Protein AF-A0A812XU05-F1 (afdb_monomer)

Sequence (115 aa):
MAYSSHPLQEMLATGDEKTLFNGDLNGFVNNITALQMAAMAGQTECVALLLKAKADPHVKESMNYGNDPEDGKTALEFAKEAGYDDIVEVLEQSEKDTPYGWYVPSGEGNNAKAF

Secondary structure (DSSP, 8-state):
----S-HHHHHHHS--TTTS-SS-TT--BTTB-HHHHHHHTT-HHHHHHHHHTT--TTPPPPPPTTS-GGGSPPHHHHHHHHT-HHHHHHHHHHHHHS----B--SSTTTT-B--

Solvent-accessible surface area (backbone atoms only — not comparable to full-atom values): 6841 Å² total; per-residue (Å²): 134,84,81,74,90,39,68,69,57,46,62,49,68,63,66,61,75,78,78,81,51,92,58,66,67,68,46,64,63,93,42,30,28,61,53,32,52,24,29,59,68,66,34,56,70,56,35,54,52,38,50,63,65,64,37,66,60,80,54,48,26,56,55,61,93,93,54,64,46,84,77,31,53,28,23,48,52,38,10,58,76,71,66,36,63,73,48,31,56,54,40,59,51,47,47,73,77,42,77,90,73,60,48,36,70,61,71,99,52,48,70,39,73,69,126

InterPro domains:
  IPR002110 Ankyrin repeat [PF12796] (27-92)
  IPR002110 Ankyrin repeat [PS50088] (30-62)
  IPR002110 Ankyrin repeat [SM00248] (30-59)
  IPR002110 Ankyrin repeat [SM00248] (71-100)
  IPR036770 Ankyrin repeat-containing domain superfamily [G3DSA:1.25.40.20] (13-104)
  IPR036770 Ankyrin repeat-containing domain superfamily [SSF48403] (30-95)

Foldseek 3Di:
DDDPPPPVVCVLVVLPCPPDDVDDQQDDDPQGGQLLVCLLVLPLVSNVSSLSSVDQQPDFGADDPPDDSVPGDGSLRSNVVVVNVSSNVVSVVSPVVDDDFDAPRDDPRGRPGDD

Organism: Symbiodinium pilosum (NCBI:txid2952)

Mean predicted aligned error: 10.0 Å

Radius of gyration: 15.28 Å; Cα contacts (8 Å, |Δi|>4): 149; chains: 1; bounding box: 54×33×30 Å

pLDDT: mean 75.44, std 20.91, range [36.0, 98.69]

Nearest PDB structures (foldseek):
  6m12-assembly1_a  TM=8.625E-01  e=5.542E-02  Sus scrofa
  4g8l-assembly1_A  TM=7.488E-01  e=7.383E-02  Homo sapiens
  5h2a-assembly3_A  TM=7.328E-01  e=4.900E-01  Kluyveromyces lactis NRRL Y-1140
  5h28-assembly1_A  TM=6.399E-01  e=8.694E-01  Saccharomyces cerevisiae S288C
  2aja-assembly1_A  TM=6.100E-01  e=2.738E+00  Legionella pneumophila

Structure (mmCIF, N/CA/C/O backbone):
data_AF-A0A812XU05-F1
#
_entry.id   AF-A0A812XU05-F1
#
loop_
_atom_site.group_PDB
_atom_site.id
_atom_site.type_symbol
_atom_site.label_atom_id
_atom_site.label_alt_id
_atom_site.label_comp_id
_atom_site.label_asym_id
_atom_site.label_entity_id
_atom_site.label_seq_id
_atom_site.pdbx_PDB_ins_code
_atom_site.Cartn_x
_atom_site.Cartn_y
_atom_site.Cartn_z
_atom_site.occupancy
_atom_site.B_iso_or_equiv
_atom_site.auth_seq_id
_atom_site.auth_comp_id
_atom_site.auth_asym_id
_atom_site.auth_atom_id
_atom_site.pdbx_PDB_model_num
ATOM 1 N N . MET A 1 1 ? -37.979 -7.089 13.367 1.00 37.44 1 MET A N 1
ATOM 2 C CA . MET A 1 1 ? -36.964 -7.901 12.666 1.00 37.44 1 MET A CA 1
ATOM 3 C C . MET A 1 1 ? -36.004 -6.912 12.038 1.00 37.44 1 MET A C 1
ATOM 5 O O . MET A 1 1 ? -36.433 -6.143 11.190 1.00 37.44 1 MET A O 1
ATOM 9 N N . ALA A 1 2 ? -34.802 -6.786 12.598 1.00 39.88 2 ALA A N 1
ATOM 10 C CA . ALA A 1 2 ? -33.842 -5.764 12.197 1.00 39.88 2 ALA A CA 1
ATOM 11 C C . ALA A 1 2 ? -33.243 -6.139 10.838 1.00 39.88 2 ALA A C 1
ATOM 13 O O . ALA A 1 2 ? -32.716 -7.239 10.689 1.00 39.88 2 ALA A O 1
ATOM 14 N N . TYR A 1 3 ? -33.357 -5.244 9.858 1.00 36.00 3 TYR A N 1
ATOM 15 C CA . TYR A 1 3 ? -32.628 -5.359 8.603 1.00 36.00 3 TYR A CA 1
ATOM 16 C C . TYR A 1 3 ? -31.148 -5.172 8.927 1.00 36.00 3 TYR A C 1
ATOM 18 O O . TYR A 1 3 ? -30.720 -4.082 9.306 1.00 36.00 3 TYR A O 1
ATOM 26 N N . SER A 1 4 ? -30.388 -6.261 8.869 1.00 42.78 4 SER A N 1
ATOM 27 C CA . SER A 1 4 ? -28.943 -6.235 9.019 1.00 42.78 4 SER A CA 1
ATOM 28 C C . SER A 1 4 ? -28.355 -5.350 7.920 1.00 42.78 4 SER A C 1
ATOM 30 O O . SER A 1 4 ? -28.517 -5.594 6.728 1.00 42.78 4 SER A O 1
ATOM 32 N N . SER A 1 5 ? -27.645 -4.305 8.332 1.00 45.62 5 SER A N 1
ATOM 33 C CA . SER A 1 5 ? -26.858 -3.369 7.516 1.00 45.62 5 SER A CA 1
ATOM 34 C C . SER A 1 5 ? -25.644 -4.016 6.821 1.00 45.62 5 SER A C 1
ATOM 36 O O . SER A 1 5 ? -24.652 -3.352 6.538 1.00 45.62 5 SER A O 1
ATOM 38 N N . HIS A 1 6 ? -25.679 -5.329 6.607 1.00 52.12 6 HIS A N 1
ATOM 39 C CA . HIS A 1 6 ? -24.515 -6.169 6.364 1.00 52.12 6 HIS A CA 1
ATOM 40 C C . HIS A 1 6 ? -24.244 -6.623 4.918 1.00 52.12 6 HIS A C 1
ATOM 42 O O . HIS A 1 6 ? -23.215 -7.267 4.769 1.00 52.12 6 HIS A O 1
ATOM 48 N N . PRO A 1 7 ? -24.992 -6.281 3.840 1.00 46.41 7 PRO A N 1
ATOM 49 C CA . PRO A 1 7 ? -24.610 -6.744 2.500 1.00 46.41 7 PRO A CA 1
ATOM 50 C C . PRO A 1 7 ? -23.197 -6.298 2.120 1.00 46.41 7 PRO A C 1
ATOM 52 O O . PRO A 1 7 ? -22.379 -7.111 1.719 1.00 46.41 7 PRO A O 1
ATOM 55 N N . LEU A 1 8 ? -22.857 -5.026 2.355 1.00 40.34 8 LEU A N 1
ATOM 56 C CA . LEU A 1 8 ? -21.518 -4.504 2.069 1.00 40.34 8 LEU A CA 1
ATOM 57 C C . LEU A 1 8 ? -20.448 -5.133 2.981 1.00 40.34 8 LEU A C 1
ATOM 59 O O . LEU A 1 8 ? -19.312 -5.343 2.574 1.00 40.34 8 LEU A O 1
ATOM 63 N N . GLN A 1 9 ? -20.805 -5.443 4.228 1.00 47.44 9 GLN A N 1
ATOM 64 C CA . GLN A 1 9 ? -19.887 -6.025 5.204 1.00 47.44 9 GLN A CA 1
ATOM 65 C C . GLN A 1 9 ? -19.626 -7.513 4.927 1.00 47.44 9 GLN A C 1
ATOM 67 O O . GLN A 1 9 ? -18.476 -7.923 5.046 1.00 47.44 9 GLN A O 1
ATOM 72 N N . GLU A 1 10 ? -20.645 -8.269 4.503 1.00 44.84 10 GLU A N 1
ATOM 73 C CA . GLU A 1 10 ? -20.553 -9.648 4.007 1.00 44.84 10 GLU A CA 1
ATOM 74 C C . GLU A 1 10 ? -19.817 -9.705 2.669 1.00 44.84 10 GLU A C 1
ATOM 76 O O . GLU A 1 10 ? -18.884 -10.484 2.544 1.00 44.84 10 GLU A O 1
ATOM 81 N N . MET A 1 11 ? -20.128 -8.827 1.710 1.00 44.28 11 MET A N 1
ATOM 82 C CA . MET A 1 11 ? -19.443 -8.766 0.408 1.00 44.28 11 MET A CA 1
ATOM 83 C C . MET A 1 11 ? -17.943 -8.458 0.538 1.00 44.28 11 MET A C 1
ATOM 85 O O . MET A 1 11 ? -17.146 -8.938 -0.261 1.00 44.28 11 MET A O 1
ATOM 89 N N . LEU A 1 12 ? -17.548 -7.689 1.559 1.00 46.03 12 LEU A N 1
ATOM 90 C CA . LEU A 1 12 ? -16.140 -7.441 1.895 1.00 46.03 12 LEU A CA 1
ATOM 91 C C . LEU A 1 12 ? -15.512 -8.562 2.747 1.00 46.03 12 LEU A C 1
ATOM 93 O O . LEU A 1 12 ? -14.291 -8.653 2.802 1.00 46.03 12 LEU A O 1
ATOM 97 N N . ALA A 1 13 ? -16.310 -9.381 3.444 1.00 45.75 13 ALA A N 1
ATOM 98 C CA . ALA A 1 13 ? -15.834 -10.460 4.317 1.00 45.75 13 ALA A CA 1
ATOM 99 C C . ALA A 1 13 ? -15.722 -11.817 3.606 1.00 45.75 13 ALA A C 1
ATOM 101 O O . ALA A 1 13 ? -14.944 -12.661 4.045 1.00 45.75 13 ALA A O 1
ATOM 102 N N . THR A 1 14 ? -16.483 -12.043 2.530 1.00 42.00 14 THR A N 1
ATOM 103 C CA . THR A 1 14 ? -16.492 -13.324 1.811 1.00 42.00 14 THR A CA 1
ATOM 104 C C . THR A 1 14 ? -15.333 -13.489 0.842 1.00 42.00 14 THR A C 1
ATOM 106 O O . THR A 1 14 ? -15.075 -14.623 0.453 1.00 42.00 14 THR A O 1
ATOM 109 N N . GLY A 1 15 ? -14.637 -12.406 0.461 1.00 45.62 15 GLY A N 1
ATOM 110 C CA . GLY A 1 15 ? -13.491 -12.476 -0.449 1.00 45.62 15 GLY A CA 1
ATOM 111 C C . GLY A 1 15 ? -13.792 -13.326 -1.681 1.00 45.62 15 GLY A C 1
ATOM 112 O O . GLY A 1 15 ? -12.991 -14.190 -2.025 1.00 45.62 15 GLY A O 1
ATOM 113 N N . ASP A 1 16 ? -14.978 -13.162 -2.283 1.00 41.84 16 ASP A N 1
ATOM 114 C CA . ASP A 1 16 ? -15.337 -13.935 -3.469 1.00 41.84 16 ASP A CA 1
ATOM 115 C C . ASP A 1 16 ? -14.469 -13.454 -4.638 1.00 41.84 16 ASP A C 1
ATOM 117 O O . ASP A 1 16 ? -14.784 -12.486 -5.338 1.00 41.84 16 ASP A O 1
ATOM 121 N N . GLU A 1 17 ? -13.336 -14.144 -4.778 1.00 44.06 17 GLU A N 1
ATOM 122 C CA . GLU A 1 17 ? -12.254 -13.994 -5.752 1.00 44.06 17 GLU A CA 1
ATOM 123 C C . GLU A 1 17 ? -12.738 -13.877 -7.210 1.00 44.06 17 GLU A C 1
ATOM 125 O O . GLU A 1 17 ? -11.955 -13.523 -8.087 1.00 44.06 17 GLU A O 1
ATOM 130 N N . LYS A 1 18 ? -14.013 -14.186 -7.493 1.00 46.06 18 LYS A N 1
ATOM 131 C CA . LYS A 1 18 ? -14.543 -14.316 -8.856 1.00 46.06 18 LYS A CA 1
ATOM 132 C C . LYS A 1 18 ? -15.434 -13.182 -9.330 1.00 46.06 18 LYS A C 1
ATOM 134 O O . LYS A 1 18 ? -15.746 -13.164 -10.519 1.00 46.06 18 LYS A O 1
ATOM 139 N N . THR A 1 19 ? -15.907 -12.287 -8.457 1.00 48.84 19 THR A N 1
ATOM 140 C CA . THR A 1 19 ? -17.057 -11.450 -8.863 1.00 48.84 19 THR A CA 1
ATOM 141 C C . THR A 1 19 ? -17.106 -9.998 -8.404 1.00 48.84 19 THR A C 1
ATOM 143 O O . THR A 1 19 ? -18.030 -9.306 -8.827 1.00 48.84 19 THR A O 1
ATOM 146 N N . LEU A 1 20 ? -16.136 -9.475 -7.643 1.00 44.88 20 LEU A N 1
ATOM 147 C CA . LEU A 1 20 ? -16.099 -8.025 -7.353 1.00 44.88 20 LEU A CA 1
ATOM 148 C C . LEU A 1 20 ? -14.900 -7.280 -7.962 1.00 44.88 20 LEU A C 1
ATOM 150 O O . LEU A 1 20 ? -15.023 -6.100 -8.277 1.00 44.88 20 LEU A O 1
ATOM 154 N N . PHE A 1 21 ? -13.786 -7.970 -8.209 1.00 44.69 21 PHE A N 1
ATOM 155 C CA . PHE A 1 21 ? -12.610 -7.467 -8.923 1.00 44.69 21 PHE A CA 1
ATOM 156 C C . PHE A 1 21 ? -11.986 -8.657 -9.667 1.00 44.69 21 PHE A C 1
ATOM 158 O O . PHE A 1 21 ? -11.417 -9.542 -9.044 1.00 44.69 21 PHE A O 1
ATOM 165 N N . ASN A 1 22 ? -12.105 -8.715 -10.996 1.00 46.12 22 ASN A N 1
ATOM 166 C CA . ASN A 1 22 ? -11.484 -9.779 -11.810 1.00 46.12 22 ASN A CA 1
ATOM 167 C C . ASN A 1 22 ? -9.969 -9.565 -12.035 1.00 46.12 22 ASN A C 1
ATOM 169 O O . ASN A 1 22 ? -9.371 -10.239 -12.872 1.00 46.12 22 ASN A O 1
ATOM 173 N N . GLY A 1 23 ? -9.359 -8.599 -11.343 1.00 53.09 23 GLY A N 1
ATOM 174 C CA . GLY A 1 23 ? -7.932 -8.289 -11.404 1.00 53.09 23 GLY A CA 1
ATOM 175 C C . GLY A 1 23 ? -7.305 -8.374 -10.017 1.00 53.09 23 GLY A C 1
ATOM 176 O O . GLY A 1 23 ? -7.992 -8.172 -9.017 1.00 53.09 23 GLY A O 1
ATOM 177 N N . ASP A 1 24 ? -6.009 -8.674 -9.965 1.00 67.81 24 ASP A N 1
ATOM 178 C CA . ASP A 1 24 ? -5.224 -8.622 -8.731 1.00 67.81 24 ASP A CA 1
A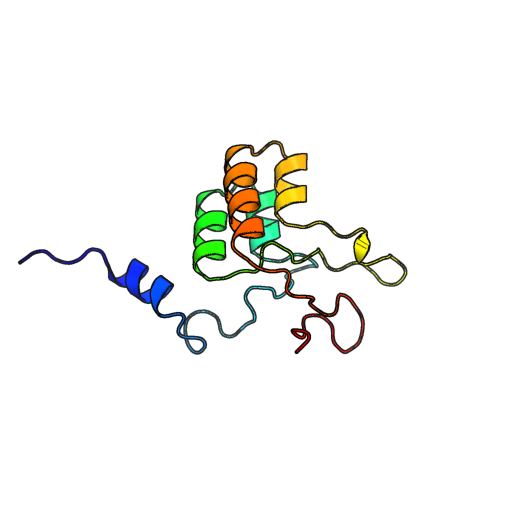TOM 179 C C . ASP A 1 24 ? -5.372 -7.232 -8.083 1.00 67.81 24 ASP A C 1
ATOM 181 O O . ASP A 1 24 ? -5.131 -6.218 -8.741 1.00 67.81 24 ASP A O 1
ATOM 185 N N . LEU A 1 25 ? -5.784 -7.174 -6.810 1.00 72.81 25 LEU A N 1
ATOM 186 C CA . LEU A 1 25 ? -5.913 -5.924 -6.042 1.00 72.81 25 LEU A CA 1
ATOM 187 C C .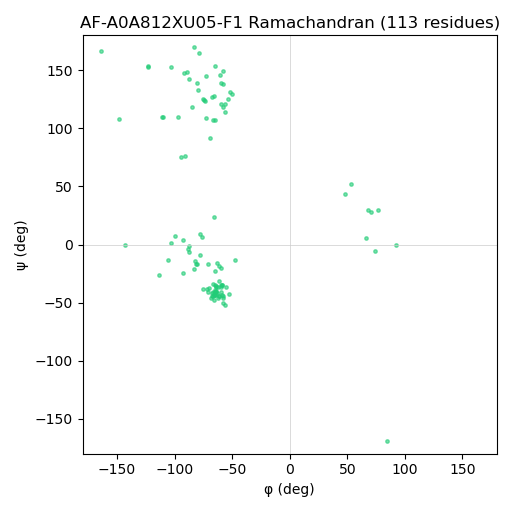 LEU A 1 25 ? -4.573 -5.185 -5.897 1.00 72.81 25 LEU A C 1
ATOM 189 O O . LEU A 1 25 ? -4.562 -3.982 -5.636 1.00 72.81 25 LEU A O 1
ATOM 193 N N . ASN A 1 26 ? -3.461 -5.892 -6.109 1.00 76.69 26 ASN A N 1
ATOM 194 C CA . ASN A 1 26 ? -2.109 -5.342 -6.147 1.00 76.69 26 ASN A CA 1
ATOM 195 C C . ASN A 1 26 ? -1.659 -4.953 -7.562 1.00 76.69 26 ASN A C 1
ATOM 197 O O . ASN A 1 26 ? -0.519 -4.548 -7.762 1.00 76.69 26 ASN A O 1
ATOM 201 N N . GLY A 1 27 ? -2.534 -5.079 -8.561 1.00 74.88 27 GLY A N 1
ATOM 202 C CA . GLY A 1 27 ? -2.239 -4.689 -9.930 1.00 74.88 27 GLY A CA 1
ATOM 203 C C . GLY A 1 27 ? -1.899 -3.203 -10.038 1.00 74.88 27 GLY A C 1
ATOM 204 O O . GLY A 1 27 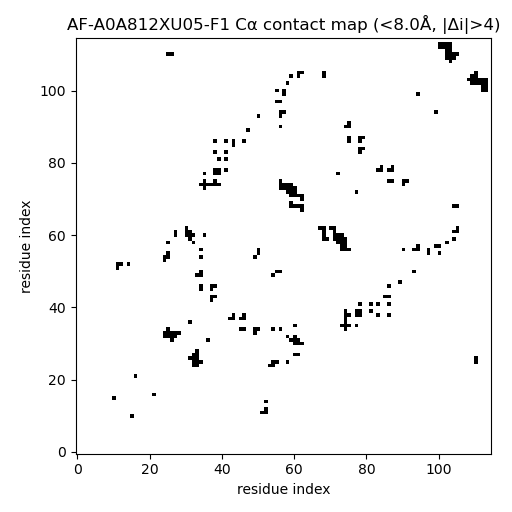? -2.541 -2.345 -9.427 1.00 74.88 27 GLY A O 1
ATOM 205 N N . PHE A 1 28 ? -0.896 -2.895 -10.858 1.00 75.62 28 PHE A N 1
ATOM 206 C CA . PHE A 1 28 ? -0.489 -1.519 -11.107 1.00 75.62 28 PHE A CA 1
ATOM 207 C C . PHE A 1 28 ? -1.413 -0.823 -12.110 1.00 75.62 28 PHE A C 1
ATOM 209 O O . PHE A 1 28 ? -1.666 -1.322 -13.208 1.00 75.62 28 PHE A O 1
ATOM 216 N N . VAL A 1 29 ? -1.833 0.390 -11.767 1.00 73.88 29 VAL A N 1
ATOM 217 C CA . VAL A 1 29 ? -2.397 1.380 -12.684 1.00 73.88 29 VAL A CA 1
ATOM 218 C C . VAL A 1 29 ? -1.380 2.511 -12.784 1.00 73.88 29 VAL A C 1
ATOM 220 O O . VAL A 1 29 ? -1.182 3.253 -11.829 1.00 73.88 29 VAL A O 1
ATOM 223 N N . ASN A 1 30 ? -0.720 2.645 -13.938 1.00 75.44 30 ASN A N 1
ATOM 224 C CA . ASN A 1 30 ? 0.360 3.621 -14.147 1.00 75.44 30 ASN A CA 1
ATOM 225 C C . ASN A 1 30 ? 1.474 3.520 -13.085 1.00 75.44 30 ASN A C 1
ATOM 227 O O . ASN A 1 30 ? 1.836 4.521 -12.478 1.00 75.44 30 ASN A O 1
ATOM 231 N N . ASN A 1 31 ? 2.006 2.311 -12.879 1.00 85.62 31 ASN A N 1
ATOM 232 C CA . ASN A 1 31 ? 3.108 1.980 -11.961 1.00 85.62 31 ASN A CA 1
ATOM 233 C C . ASN A 1 31 ? 2.785 1.966 -10.460 1.00 85.62 31 ASN A C 1
ATOM 235 O O . ASN A 1 31 ? 3.630 1.522 -9.695 1.00 85.62 31 ASN A O 1
ATOM 239 N N . ILE A 1 32 ? 1.582 2.352 -10.031 1.00 88.31 32 ILE A N 1
ATOM 240 C CA . ILE A 1 32 ? 1.187 2.296 -8.615 1.00 88.31 32 ILE A CA 1
ATOM 241 C C . ILE A 1 32 ? -0.069 1.450 -8.396 1.00 88.31 32 ILE A C 1
ATOM 243 O O . ILE A 1 32 ? -0.887 1.290 -9.300 1.00 88.31 32 ILE A O 1
ATOM 247 N N . THR A 1 33 ? -0.225 0.879 -7.205 1.00 90.06 33 THR A N 1
ATOM 248 C CA . THR A 1 33 ? -1.419 0.126 -6.807 1.00 90.06 33 THR A CA 1
ATOM 249 C C . THR A 1 33 ? -2.554 1.068 -6.412 1.00 90.06 33 THR A C 1
ATOM 251 O O . THR A 1 33 ? -2.353 2.252 -6.127 1.00 90.06 33 THR A O 1
ATOM 254 N N . ALA A 1 34 ? -3.775 0.535 -6.328 1.00 89.62 34 ALA A N 1
ATOM 255 C CA . ALA A 1 34 ? -4.910 1.294 -5.806 1.00 89.62 34 ALA A CA 1
ATOM 256 C C . ALA A 1 34 ? -4.680 1.766 -4.356 1.00 89.62 34 ALA A C 1
ATOM 258 O O . ALA A 1 34 ? -5.097 2.867 -3.996 1.00 89.62 34 ALA A O 1
ATOM 259 N N . LEU A 1 35 ? -3.988 0.961 -3.537 1.00 93.25 35 LEU A N 1
ATOM 260 C CA . LEU A 1 35 ? -3.675 1.306 -2.148 1.00 93.25 35 LEU A CA 1
ATOM 261 C C . LEU A 1 35 ? -2.687 2.476 -2.069 1.00 93.25 35 LEU A C 1
ATOM 263 O O . LEU A 1 35 ? -2.917 3.413 -1.308 1.00 93.25 35 LEU A O 1
ATOM 267 N N . GLN A 1 36 ? -1.640 2.461 -2.898 1.00 94.69 36 GLN A N 1
ATOM 268 C CA . GLN A 1 36 ? -0.687 3.570 -3.006 1.00 94.69 36 GLN A CA 1
ATOM 269 C C . GLN A 1 36 ? -1.376 4.855 -3.475 1.00 94.69 36 GLN A C 1
ATOM 271 O O . GLN A 1 36 ? -1.168 5.911 -2.885 1.00 94.69 36 GLN A O 1
ATOM 276 N N . MET A 1 37 ? -2.253 4.767 -4.481 1.00 93.88 37 MET A N 1
ATOM 277 C CA . MET A 1 37 ? -3.017 5.919 -4.966 1.00 93.88 37 MET A CA 1
ATOM 278 C C . MET A 1 37 ? -3.929 6.508 -3.881 1.00 93.88 37 MET A C 1
ATOM 280 O O . MET A 1 37 ? -3.970 7.726 -3.715 1.00 93.88 37 MET A O 1
ATOM 284 N N . ALA A 1 38 ? -4.641 5.665 -3.127 1.00 94.81 38 ALA A N 1
ATOM 285 C CA . ALA A 1 38 ? -5.507 6.115 -2.039 1.00 94.81 38 ALA A CA 1
ATOM 286 C C . ALA A 1 38 ? -4.709 6.799 -0.916 1.00 94.81 38 ALA A C 1
ATOM 288 O O . ALA A 1 38 ? -5.127 7.848 -0.424 1.00 94.81 38 ALA A O 1
ATOM 289 N N . ALA A 1 39 ? -3.548 6.243 -0.554 1.00 97.81 39 ALA A N 1
ATOM 290 C CA . ALA A 1 39 ? -2.652 6.825 0.440 1.00 97.81 39 ALA A CA 1
ATOM 291 C C . ALA A 1 39 ? -2.067 8.167 -0.025 1.00 97.81 39 ALA A C 1
ATOM 293 O O . ALA A 1 39 ? -2.152 9.156 0.697 1.00 97.81 39 ALA A O 1
ATOM 294 N N . MET A 1 40 ? -1.564 8.235 -1.261 1.00 95.75 40 MET A N 1
ATOM 295 C CA . MET A 1 40 ? -1.056 9.466 -1.877 1.00 95.75 40 MET A CA 1
ATOM 296 C C . MET A 1 40 ? -2.126 10.568 -1.952 1.00 95.75 40 MET A C 1
ATOM 298 O O . MET A 1 40 ? -1.807 11.748 -1.828 1.00 95.75 40 MET A O 1
ATOM 302 N N . ALA A 1 41 ? -3.392 10.199 -2.162 1.00 94.00 41 ALA A N 1
ATOM 303 C CA . ALA A 1 41 ? -4.510 11.133 -2.276 1.00 94.00 41 ALA A CA 1
ATOM 304 C C . ALA A 1 41 ? -5.172 11.506 -0.933 1.00 94.00 41 ALA A C 1
ATOM 306 O O . ALA A 1 41 ? -6.134 12.277 -0.940 1.00 94.00 41 ALA A O 1
ATOM 307 N N . GLY A 1 42 ? -4.716 10.955 0.198 1.00 96.38 42 GLY A N 1
ATOM 308 C CA . GLY A 1 42 ? -5.298 11.242 1.514 1.00 96.38 42 GLY A CA 1
ATOM 309 C C . GLY A 1 42 ? -6.696 10.647 1.722 1.00 96.38 42 GLY A C 1
ATOM 310 O O . GLY A 1 42 ? -7.513 11.213 2.443 1.00 96.38 42 GLY A O 1
ATOM 311 N N . GLN A 1 43 ? -7.019 9.535 1.055 1.00 96.69 43 GLN A N 1
ATOM 312 C CA . GLN A 1 43 ? -8.353 8.928 1.085 1.00 96.69 43 GLN A CA 1
ATOM 313 C C . GLN A 1 43 ? -8.453 7.821 2.142 1.00 96.69 43 GLN A C 1
ATOM 315 O O . GLN A 1 43 ? -8.490 6.633 1.813 1.00 96.69 43 GLN A O 1
ATOM 320 N N . THR A 1 44 ? -8.538 8.201 3.417 1.00 94.75 44 THR A N 1
ATOM 321 C CA . THR A 1 44 ? -8.530 7.281 4.571 1.00 94.75 44 THR A CA 1
ATOM 322 C C . THR A 1 44 ? -9.574 6.163 4.470 1.00 94.75 44 THR A C 1
ATOM 324 O O . THR A 1 44 ? -9.268 4.995 4.715 1.00 94.75 44 THR A O 1
ATOM 327 N N . GLU A 1 45 ? -10.800 6.4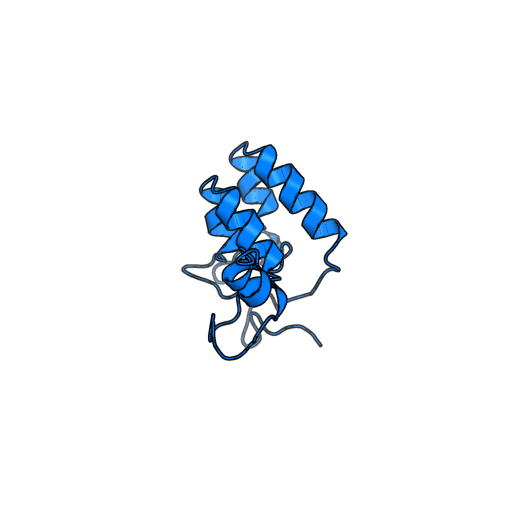77 4.040 1.00 92.50 45 GLU A N 1
ATOM 328 C CA . GLU A 1 45 ? -11.857 5.469 3.860 1.00 92.50 45 GLU A CA 1
ATOM 329 C C . GLU A 1 45 ? -11.508 4.452 2.762 1.00 92.50 45 GLU A C 1
ATOM 331 O O . GLU A 1 45 ? -11.728 3.251 2.933 1.00 92.50 45 GLU A O 1
ATOM 336 N N . CYS A 1 46 ? -10.920 4.907 1.652 1.00 91.19 46 CYS A N 1
ATOM 337 C CA . CYS A 1 46 ? -10.487 4.030 0.566 1.00 91.19 46 CYS A CA 1
ATOM 338 C C . CYS A 1 46 ? -9.328 3.131 1.002 1.00 91.19 46 CYS A C 1
ATOM 340 O O . CYS A 1 46 ? -9.356 1.936 0.710 1.00 91.19 46 CYS A O 1
ATOM 342 N N . VAL A 1 47 ? -8.360 3.670 1.752 1.00 95.81 47 VAL A N 1
ATOM 343 C CA . VAL A 1 47 ? -7.271 2.884 2.354 1.00 95.81 47 VAL A CA 1
ATOM 344 C C . VAL A 1 47 ? -7.848 1.770 3.227 1.00 95.81 47 VAL A C 1
ATOM 346 O O . VAL A 1 47 ? -7.547 0.597 3.009 1.00 95.81 47 VAL A O 1
ATOM 349 N N . ALA A 1 48 ? -8.749 2.102 4.155 1.00 92.56 48 ALA A N 1
ATOM 350 C CA . ALA A 1 48 ? -9.359 1.116 5.044 1.00 92.56 48 ALA A CA 1
ATOM 351 C C . ALA A 1 48 ? -10.133 0.025 4.280 1.00 92.56 48 ALA A C 1
ATOM 353 O O . ALA A 1 48 ? -10.048 -1.158 4.621 1.00 92.56 48 ALA A O 1
ATOM 354 N N . LEU A 1 49 ? -10.874 0.399 3.230 1.00 89.38 49 LEU A N 1
ATOM 355 C CA . LEU A 1 49 ? -11.612 -0.550 2.392 1.00 89.38 49 LEU A CA 1
ATOM 356 C C . LEU A 1 49 ? -10.682 -1.497 1.623 1.00 89.38 49 LEU A C 1
ATOM 358 O O . LEU A 1 49 ? -10.945 -2.700 1.591 1.00 89.38 49 LEU A O 1
ATOM 362 N N . LEU A 1 50 ? -9.597 -0.981 1.041 1.00 89.06 50 LEU A N 1
ATOM 363 C CA . LEU A 1 50 ? -8.624 -1.774 0.285 1.00 89.06 50 LEU A CA 1
ATOM 364 C C . LEU A 1 50 ? -7.874 -2.763 1.189 1.00 89.06 50 LEU A C 1
ATOM 366 O O . LEU A 1 50 ? -7.764 -3.940 0.851 1.00 89.06 50 LEU A O 1
ATOM 370 N N . LEU A 1 51 ? -7.443 -2.327 2.375 1.00 90.81 51 LEU A N 1
ATOM 371 C CA . LEU A 1 51 ? -6.800 -3.203 3.361 1.00 90.81 51 LEU A CA 1
ATOM 372 C C . LEU A 1 51 ? -7.755 -4.285 3.874 1.00 90.81 51 LEU A C 1
ATOM 374 O O . LEU A 1 51 ? -7.391 -5.458 3.980 1.00 90.81 51 LEU A O 1
ATOM 378 N N . LYS A 1 52 ? -9.021 -3.928 4.129 1.00 86.50 52 LYS A N 1
ATOM 379 C CA . LYS A 1 52 ? -10.059 -4.905 4.484 1.00 86.50 52 LYS A CA 1
ATOM 380 C C . LYS A 1 52 ? -10.262 -5.943 3.376 1.00 86.50 52 LYS A C 1
ATOM 382 O O . LYS A 1 52 ? -10.467 -7.115 3.684 1.00 86.50 52 LYS A O 1
ATOM 387 N N . ALA A 1 53 ? -10.155 -5.525 2.115 1.00 81.31 53 ALA A N 1
ATOM 388 C CA . ALA A 1 53 ? -10.189 -6.397 0.944 1.00 81.31 53 ALA A CA 1
ATOM 389 C C . ALA A 1 53 ? -8.882 -7.183 0.707 1.00 81.31 53 ALA A C 1
ATOM 391 O O . ALA A 1 53 ? -8.783 -7.887 -0.293 1.00 81.31 53 ALA A O 1
ATOM 392 N N . LYS A 1 54 ? -7.911 -7.121 1.631 1.00 83.38 54 LYS A N 1
ATOM 393 C CA . LYS A 1 54 ? -6.618 -7.823 1.565 1.00 83.38 54 LYS A CA 1
ATOM 394 C C . LYS A 1 54 ? -5.682 -7.325 0.457 1.00 83.38 54 LYS A C 1
ATOM 396 O O . LYS A 1 54 ? -4.866 -8.104 -0.032 1.00 83.38 54 LYS A O 1
ATOM 401 N N . ALA A 1 55 ? -5.768 -6.043 0.089 1.00 86.00 55 ALA A N 1
ATOM 402 C CA . ALA A 1 55 ? -4.671 -5.384 -0.619 1.00 86.00 55 ALA A CA 1
ATOM 403 C C . ALA A 1 55 ? -3.394 -5.472 0.229 1.00 86.00 55 ALA A C 1
ATOM 405 O O . ALA A 1 55 ? -3.447 -5.310 1.450 1.00 86.00 55 ALA A O 1
ATOM 406 N N . ASP A 1 56 ? -2.266 -5.7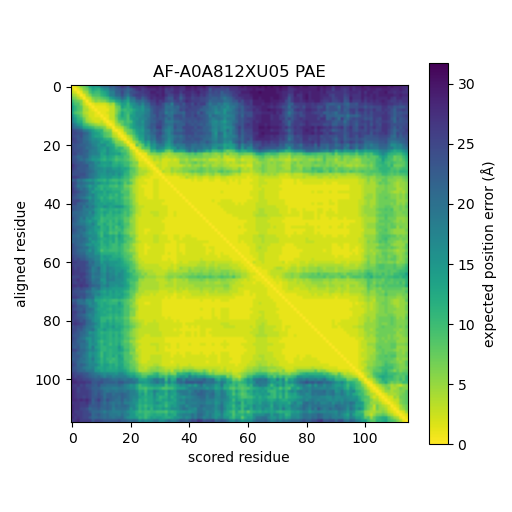51 -0.413 1.00 87.56 56 ASP A N 1
ATOM 407 C CA . ASP A 1 56 ? -1.002 -5.960 0.277 1.00 87.56 56 ASP A CA 1
ATOM 408 C C . ASP A 1 56 ? -0.313 -4.607 0.542 1.00 87.56 56 ASP A C 1
ATOM 410 O O . ASP A 1 56 ? -0.009 -3.876 -0.409 1.00 87.56 56 ASP A O 1
ATOM 414 N N . PRO A 1 57 ? -0.085 -4.231 1.816 1.00 92.00 57 PRO A N 1
ATOM 415 C CA . PRO A 1 57 ? 0.514 -2.945 2.161 1.00 92.00 57 PRO A CA 1
ATOM 416 C C . PRO A 1 57 ? 2.002 -2.855 1.804 1.00 92.00 57 PRO A C 1
ATOM 418 O O . PRO A 1 57 ? 2.524 -1.746 1.711 1.00 92.00 57 PRO A O 1
ATOM 421 N N . HIS A 1 58 ? 2.672 -3.989 1.567 1.00 89.94 58 HIS A N 1
ATOM 422 C CA . HIS A 1 58 ? 4.116 -4.053 1.322 1.00 89.94 58 HIS A CA 1
ATOM 423 C C . HIS A 1 58 ? 4.496 -3.885 -0.153 1.00 89.94 58 HIS A C 1
ATOM 425 O O . HIS A 1 58 ? 5.682 -3.858 -0.482 1.00 89.94 58 HIS A O 1
ATOM 431 N N . VAL A 1 59 ? 3.519 -3.776 -1.061 1.00 86.75 59 VAL A N 1
ATOM 432 C CA . VAL A 1 59 ? 3.796 -3.603 -2.494 1.00 86.75 59 VAL A CA 1
ATOM 433 C C . VAL A 1 59 ? 4.476 -2.257 -2.730 1.00 86.75 59 VAL A C 1
ATOM 435 O O . VAL A 1 59 ? 3.961 -1.208 -2.330 1.00 86.75 59 VAL A O 1
ATOM 438 N N . LYS A 1 60 ? 5.617 -2.298 -3.421 1.00 87.69 60 LYS A N 1
ATOM 439 C CA . LYS A 1 60 ? 6.352 -1.128 -3.913 1.00 87.69 60 LYS A CA 1
ATOM 440 C C . LYS A 1 60 ? 5.867 -0.728 -5.300 1.00 87.69 60 LYS A C 1
ATOM 442 O O . LYS A 1 60 ? 5.403 -1.570 -6.066 1.00 87.69 60 LYS A O 1
ATOM 447 N N . GLU A 1 61 ? 5.919 0.563 -5.614 1.00 87.06 61 GLU A N 1
ATOM 448 C CA . GLU A 1 61 ? 5.619 1.045 -6.962 1.00 87.06 61 GLU A CA 1
ATOM 449 C C . GLU A 1 61 ? 6.544 0.390 -8.000 1.00 87.06 61 GLU A C 1
ATOM 451 O O . GLU A 1 61 ? 7.693 0.037 -7.726 1.00 87.06 61 GLU A O 1
ATOM 456 N N . SER A 1 62 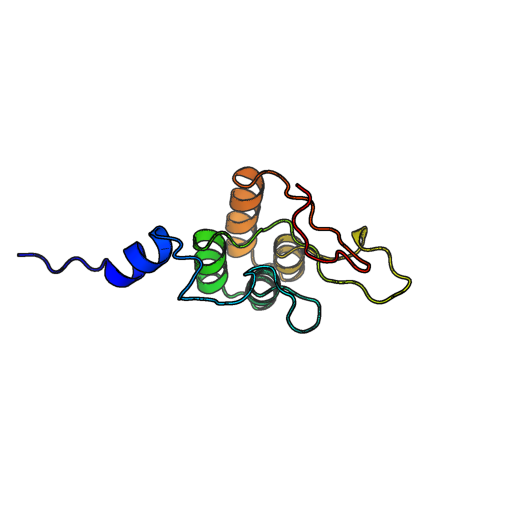? 6.034 0.214 -9.213 1.00 83.44 62 SER A N 1
ATOM 457 C CA . SER A 1 62 ? 6.804 -0.349 -10.310 1.00 83.44 62 SER A CA 1
ATOM 458 C C . SER A 1 62 ? 7.787 0.681 -10.856 1.00 83.44 62 SER A C 1
ATOM 460 O O . SER A 1 62 ? 7.412 1.771 -11.289 1.00 83.44 62 SER A O 1
ATOM 462 N N . MET A 1 63 ? 9.059 0.306 -10.892 1.00 82.81 63 MET A N 1
ATOM 463 C 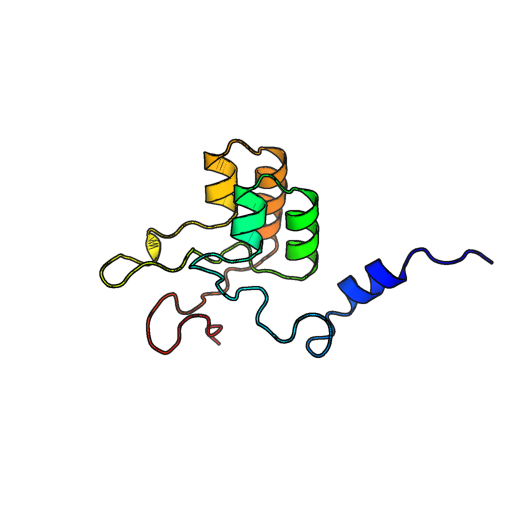CA . MET A 1 63 ? 10.122 1.191 -11.348 1.00 82.81 63 MET A CA 1
ATOM 464 C C . MET A 1 63 ? 10.396 1.032 -12.848 1.00 82.81 63 MET A C 1
ATOM 466 O O . MET A 1 63 ? 10.289 -0.053 -13.424 1.00 82.81 63 MET A O 1
ATOM 470 N N . ASN A 1 64 ? 10.784 2.129 -13.505 1.00 81.31 64 ASN A N 1
ATOM 471 C CA . ASN A 1 64 ? 11.183 2.104 -14.914 1.00 81.31 64 ASN A CA 1
ATOM 472 C C . ASN A 1 64 ? 12.462 1.275 -15.117 1.00 81.31 64 ASN A C 1
ATOM 474 O O . ASN A 1 64 ? 13.323 1.224 -14.237 1.00 81.31 64 ASN A O 1
ATOM 478 N N . TYR A 1 65 ? 12.636 0.711 -16.318 1.00 76.31 65 TYR A N 1
ATOM 479 C CA . TYR A 1 65 ? 13.830 -0.060 -16.677 1.00 76.31 65 TYR A CA 1
ATOM 480 C C . TYR A 1 65 ? 15.131 0.691 -16.346 1.00 76.31 65 TYR A C 1
ATOM 482 O O . TYR A 1 65 ? 15.313 1.841 -16.749 1.00 76.31 65 TYR A O 1
ATOM 490 N N . GLY A 1 66 ? 16.037 0.011 -15.640 1.00 78.81 66 GLY A N 1
ATOM 491 C CA . GLY A 1 66 ? 17.328 0.556 -15.215 1.00 78.81 66 GLY A CA 1
ATOM 492 C C . GLY A 1 66 ? 17.341 1.197 -13.823 1.00 78.81 66 GLY A C 1
ATOM 493 O O . GLY A 1 66 ? 18.404 1.649 -13.410 1.00 78.81 66 GLY A O 1
ATOM 494 N N . ASN A 1 67 ? 16.212 1.220 -13.108 1.00 80.06 67 ASN A N 1
ATOM 495 C CA . ASN A 1 67 ? 16.145 1.624 -11.699 1.00 80.06 67 ASN A CA 1
ATOM 496 C C . ASN A 1 67 ? 16.017 0.391 -10.798 1.00 80.06 67 ASN A C 1
ATOM 498 O O . ASN A 1 67 ? 15.495 -0.639 -11.237 1.00 80.06 67 ASN A O 1
ATOM 502 N N . ASP A 1 68 ? 16.490 0.502 -9.558 1.00 81.06 68 ASP A N 1
ATOM 503 C CA . ASP A 1 68 ? 16.344 -0.555 -8.563 1.00 81.06 68 ASP A CA 1
ATOM 504 C C . ASP A 1 68 ? 14.889 -0.575 -8.059 1.00 81.06 68 ASP A C 1
ATOM 506 O O . ASP A 1 68 ? 14.391 0.458 -7.606 1.00 81.06 68 ASP A O 1
ATOM 510 N N . PRO A 1 69 ? 14.166 -1.706 -8.136 1.00 77.00 69 PRO A N 1
ATOM 511 C CA . PRO A 1 69 ? 12.830 -1.806 -7.559 1.00 77.00 69 PRO A CA 1
ATOM 512 C C . PRO A 1 69 ? 12.789 -1.557 -6.046 1.00 77.00 69 PRO A C 1
ATOM 514 O O . PRO A 1 69 ? 11.732 -1.212 -5.520 1.00 77.00 69 PRO A O 1
ATOM 517 N N . GLU A 1 70 ? 13.918 -1.694 -5.346 1.00 81.56 70 GLU A N 1
ATOM 518 C CA . GLU A 1 70 ? 14.007 -1.346 -3.929 1.00 81.56 70 GLU A CA 1
ATOM 519 C C . GLU A 1 70 ? 13.807 0.147 -3.654 1.00 81.56 70 GLU A C 1
ATOM 521 O O . GLU A 1 70 ? 13.381 0.491 -2.552 1.00 81.56 70 GLU A O 1
ATOM 526 N N . ASP A 1 71 ? 14.037 1.013 -4.642 1.00 85.19 71 ASP A N 1
ATOM 527 C CA . ASP A 1 71 ? 13.809 2.456 -4.524 1.00 85.19 71 ASP A CA 1
ATOM 528 C C . ASP A 1 71 ? 12.320 2.839 -4.646 1.00 85.19 71 ASP A C 1
ATOM 530 O O . ASP A 1 71 ? 11.959 3.997 -4.429 1.00 85.19 71 ASP A O 1
ATOM 534 N N . GLY A 1 72 ? 11.455 1.891 -5.025 1.00 89.19 72 GLY A N 1
ATOM 535 C CA . GLY A 1 72 ? 10.023 2.121 -5.178 1.00 89.19 72 GLY A CA 1
ATOM 536 C C . GLY A 1 72 ? 9.297 2.266 -3.842 1.00 89.19 72 GLY A C 1
ATOM 537 O O . GLY A 1 72 ? 9.617 1.581 -2.869 1.00 89.19 72 GLY A O 1
ATOM 538 N N . LYS A 1 73 ? 8.276 3.127 -3.813 1.00 92.69 73 LYS A N 1
ATOM 539 C CA . LYS A 1 73 ? 7.532 3.452 -2.594 1.00 92.69 73 LYS A CA 1
ATOM 540 C C . LYS A 1 73 ? 6.364 2.520 -2.301 1.00 92.69 73 LYS A C 1
ATOM 542 O O . LYS A 1 73 ? 5.617 2.147 -3.207 1.00 92.69 73 LYS A O 1
ATOM 547 N N . THR A 1 74 ? 6.140 2.213 -1.026 1.00 94.50 74 THR A N 1
ATOM 548 C CA . THR A 1 74 ? 4.900 1.603 -0.527 1.00 94.50 74 THR A CA 1
ATOM 549 C C . THR A 1 74 ? 3.816 2.653 -0.286 1.00 94.50 74 THR A C 1
ATOM 551 O O . THR A 1 74 ? 4.058 3.863 -0.291 1.00 94.50 74 THR A O 1
ATOM 554 N N . ALA A 1 75 ? 2.585 2.202 -0.029 1.00 96.12 75 ALA A N 1
ATOM 555 C CA . ALA A 1 75 ? 1.501 3.104 0.356 1.00 96.12 75 ALA A CA 1
ATOM 556 C C . ALA A 1 75 ? 1.826 3.891 1.641 1.00 96.12 75 ALA A C 1
ATOM 558 O O . ALA A 1 75 ? 1.458 5.061 1.757 1.00 96.12 75 ALA A O 1
ATOM 559 N N . LEU A 1 76 ? 2.542 3.268 2.586 1.00 97.94 76 LEU A N 1
ATOM 560 C CA . LEU A 1 76 ? 2.950 3.904 3.837 1.00 97.94 76 LEU A CA 1
ATOM 561 C C . LEU A 1 76 ? 3.927 5.056 3.586 1.00 97.94 76 LEU A C 1
ATOM 563 O O . LEU A 1 76 ? 3.805 6.114 4.202 1.00 97.94 76 LEU A O 1
ATOM 567 N N . GLU A 1 77 ? 4.873 4.875 2.668 1.00 97.69 77 GLU A N 1
ATOM 568 C CA . GLU A 1 77 ? 5.859 5.903 2.324 1.00 97.69 77 GLU A CA 1
ATOM 569 C C . GLU A 1 77 ? 5.201 7.108 1.644 1.00 97.69 77 GLU A C 1
ATOM 571 O O . GLU A 1 77 ? 5.480 8.244 2.029 1.00 97.69 77 GLU A O 1
ATOM 576 N N . PHE A 1 78 ? 4.241 6.886 0.737 1.00 97.69 78 PHE A N 1
ATOM 577 C CA . PHE A 1 78 ? 3.430 7.975 0.178 1.00 97.69 78 PHE A CA 1
ATOM 578 C C . PHE A 1 78 ? 2.654 8.744 1.260 1.00 97.69 78 PHE A C 1
ATOM 580 O O . PHE A 1 78 ? 2.637 9.975 1.243 1.00 97.69 78 PHE A O 1
ATOM 587 N N . ALA A 1 79 ? 2.038 8.045 2.221 1.00 98.50 79 ALA A N 1
ATOM 588 C CA . ALA A 1 79 ? 1.303 8.686 3.314 1.00 98.50 79 ALA A CA 1
ATOM 589 C C . ALA A 1 79 ? 2.220 9.509 4.236 1.00 98.50 79 ALA A C 1
ATOM 591 O O . ALA A 1 79 ? 1.862 10.624 4.622 1.00 98.50 79 ALA A O 1
ATOM 592 N N . LYS A 1 80 ? 3.419 8.991 4.545 1.00 98.50 80 LYS A N 1
ATOM 593 C CA . LYS A 1 80 ? 4.440 9.688 5.346 1.00 98.50 80 LYS A CA 1
ATOM 594 C C . LYS A 1 80 ? 4.921 10.964 4.664 1.00 98.50 80 LYS A C 1
ATOM 596 O O . LYS A 1 80 ? 4.998 12.004 5.312 1.00 98.50 80 LYS A O 1
ATOM 601 N N . GLU A 1 81 ? 5.213 10.906 3.367 1.00 97.94 81 GLU A N 1
ATOM 602 C CA . GLU A 1 81 ? 5.645 12.083 2.604 1.00 97.94 81 GLU A CA 1
ATOM 603 C C . GLU A 1 81 ? 4.555 13.154 2.495 1.00 97.94 81 GLU A C 1
ATOM 605 O O . GLU A 1 81 ? 4.861 14.347 2.511 1.00 97.94 81 GLU A O 1
ATOM 610 N N . ALA A 1 82 ? 3.290 12.739 2.404 1.00 96.38 82 ALA A N 1
ATOM 611 C CA . ALA A 1 82 ? 2.151 13.646 2.321 1.00 96.38 82 ALA A CA 1
ATOM 612 C C . ALA A 1 82 ? 1.678 14.189 3.687 1.00 96.38 82 ALA A C 1
ATOM 614 O O . ALA A 1 82 ? 0.931 15.168 3.721 1.00 96.38 82 ALA A O 1
ATOM 615 N N . GLY A 1 83 ? 2.122 13.597 4.803 1.00 98.00 83 GLY A N 1
ATOM 616 C CA . GLY A 1 83 ? 1.748 14.011 6.161 1.00 98.00 83 GLY A CA 1
ATOM 617 C C . GLY A 1 83 ? 0.345 13.569 6.592 1.00 98.00 83 GLY A C 1
ATOM 618 O O . GLY A 1 83 ? -0.309 14.273 7.361 1.00 98.00 83 GLY A O 1
ATOM 619 N N . TYR A 1 84 ? -0.145 12.438 6.078 1.00 98.50 84 TYR A N 1
ATOM 620 C CA . TYR A 1 84 ? -1.452 11.879 6.442 1.00 98.50 84 TYR A CA 1
ATOM 621 C C . TYR A 1 84 ? -1.325 10.906 7.619 1.00 98.50 84 TYR A C 1
ATOM 623 O O . TYR A 1 84 ? -1.335 9.689 7.437 1.00 98.50 84 TYR A O 1
ATOM 631 N N . ASP A 1 85 ? -1.168 11.453 8.827 1.00 98.12 85 ASP A N 1
ATOM 632 C CA . ASP A 1 85 ? -0.890 10.688 10.054 1.00 98.12 85 ASP A CA 1
ATOM 633 C C . ASP A 1 85 ? -1.931 9.587 10.340 1.00 98.12 85 ASP A C 1
ATOM 635 O O . ASP A 1 85 ? -1.581 8.491 10.773 1.00 98.12 85 ASP A O 1
ATOM 639 N N . ASP A 1 86 ? -3.207 9.835 10.038 1.00 97.75 86 ASP A N 1
ATOM 640 C CA . ASP A 1 86 ? -4.291 8.859 10.193 1.00 97.75 86 ASP A CA 1
ATOM 641 C C . ASP A 1 86 ? -4.131 7.649 9.259 1.00 97.75 86 ASP A C 1
ATOM 643 O O . ASP A 1 86 ? -4.358 6.504 9.652 1.00 97.75 86 ASP A O 1
ATOM 647 N N . ILE A 1 87 ? -3.692 7.887 8.024 1.00 98.62 87 ILE A N 1
ATOM 648 C CA . ILE A 1 87 ? -3.391 6.838 7.048 1.00 98.62 87 ILE A CA 1
ATOM 649 C C . ILE A 1 87 ? -2.110 6.092 7.437 1.00 98.62 87 ILE A C 1
ATOM 651 O O . ILE A 1 87 ? -2.053 4.868 7.293 1.00 98.62 87 ILE A O 1
ATOM 655 N N . VAL A 1 88 ? -1.105 6.804 7.957 1.00 98.69 88 VAL A N 1
ATOM 656 C CA . VAL A 1 88 ? 0.145 6.214 8.459 1.00 98.69 88 VAL A CA 1
ATOM 657 C C . VAL A 1 88 ? -0.146 5.203 9.564 1.00 98.69 88 VAL A C 1
ATOM 659 O O . VAL A 1 88 ? 0.297 4.062 9.460 1.00 98.69 88 VAL A O 1
ATOM 662 N N . GLU A 1 89 ? -0.937 5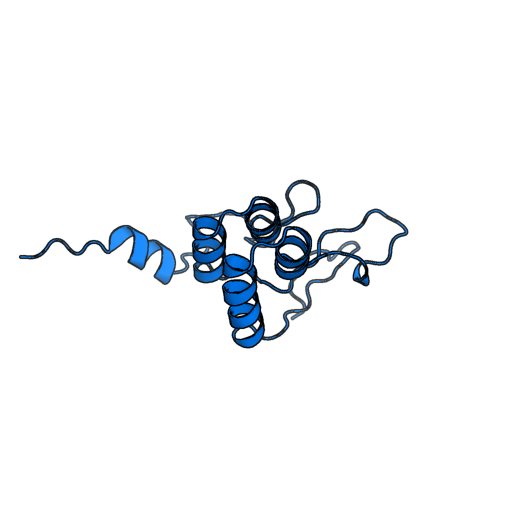.573 10.575 1.00 98.12 89 GLU A N 1
ATOM 663 C CA . GLU A 1 89 ? -1.293 4.665 11.673 1.00 98.12 89 GLU A CA 1
ATOM 664 C C . GLU A 1 89 ? -1.983 3.388 11.169 1.00 98.12 89 GLU A C 1
ATOM 666 O O . GLU A 1 89 ? -1.645 2.275 11.588 1.00 98.12 89 GLU A O 1
ATOM 671 N N . VAL A 1 90 ? -2.926 3.532 10.232 1.00 97.88 90 VAL A N 1
ATOM 672 C CA . VAL A 1 90 ? -3.669 2.404 9.653 1.00 97.88 90 VAL A CA 1
ATOM 673 C C . VAL A 1 90 ? -2.749 1.473 8.855 1.00 97.88 90 VAL A C 1
ATOM 675 O O . VAL A 1 90 ? -2.842 0.249 8.990 1.00 97.88 90 VAL A O 1
ATOM 678 N N . LEU A 1 91 ? -1.849 2.026 8.041 1.00 97.88 91 LEU A N 1
ATOM 679 C CA . LEU A 1 91 ? -0.924 1.245 7.220 1.00 97.88 91 LEU A CA 1
ATOM 680 C C . LEU A 1 91 ? 0.154 0.554 8.061 1.00 97.88 91 LEU A C 1
ATOM 682 O O . LEU A 1 91 ? 0.408 -0.627 7.842 1.00 97.88 91 LEU A O 1
ATOM 686 N N . GLU A 1 92 ? 0.719 1.220 9.073 1.00 97.31 92 GLU A N 1
ATOM 687 C CA . GLU A 1 92 ? 1.696 0.601 9.982 1.00 97.31 92 GLU A CA 1
ATOM 688 C C . GLU A 1 92 ? 1.102 -0.573 10.760 1.00 97.31 92 GLU A C 1
ATOM 690 O O . GLU A 1 92 ? 1.788 -1.563 11.030 1.00 97.31 92 GLU A O 1
ATOM 695 N N . GLN A 1 93 ? -0.172 -0.479 11.146 1.00 96.44 93 GLN A N 1
ATOM 696 C CA . GLN A 1 93 ? -0.862 -1.607 11.756 1.00 96.44 93 GLN A CA 1
ATOM 697 C C . GLN A 1 93 ? -1.049 -2.743 10.742 1.00 96.44 93 GLN A C 1
ATOM 699 O O . GLN A 1 93 ? -0.746 -3.897 11.045 1.00 96.44 93 GLN A O 1
ATOM 704 N N . SER A 1 94 ? -1.462 -2.420 9.515 1.00 93.50 94 SER A N 1
ATOM 705 C CA . SER A 1 94 ? -1.660 -3.421 8.467 1.00 93.50 94 SER A CA 1
ATOM 706 C C . SER A 1 94 ? -0.376 -4.143 8.055 1.00 93.50 94 SER A C 1
ATOM 708 O O . SER A 1 94 ? -0.422 -5.342 7.781 1.00 93.50 94 SER A O 1
ATOM 710 N N . GLU A 1 95 ? 0.764 -3.452 8.016 1.00 92.06 95 GLU A N 1
ATOM 711 C CA . GLU A 1 95 ? 2.071 -4.052 7.727 1.00 92.06 95 GLU A CA 1
ATOM 712 C C . GLU A 1 95 ? 2.493 -5.065 8.799 1.00 92.06 95 GLU A C 1
ATOM 714 O O . GLU A 1 95 ? 3.081 -6.093 8.470 1.00 92.06 95 GLU A O 1
ATOM 719 N N . LYS A 1 96 ? 2.165 -4.820 10.076 1.00 92.31 96 LYS A N 1
ATOM 720 C CA . LYS A 1 96 ? 2.424 -5.772 11.175 1.00 92.31 96 LYS A CA 1
ATOM 721 C C . LYS A 1 96 ? 1.529 -7.006 11.081 1.00 92.31 96 LYS A C 1
ATOM 723 O O . LYS A 1 96 ? 1.973 -8.110 11.392 1.00 92.31 96 LYS A O 1
ATOM 728 N N . ASP A 1 97 ? 0.281 -6.807 10.664 1.00 89.38 97 ASP A N 1
ATOM 729 C CA . ASP A 1 97 ? -0.728 -7.866 10.570 1.00 89.38 97 ASP A CA 1
ATOM 730 C C . ASP A 1 97 ? -0.601 -8.700 9.283 1.00 89.38 97 ASP A C 1
ATOM 732 O O . ASP A 1 97 ? -1.138 -9.809 9.200 1.00 89.38 97 ASP A O 1
ATOM 736 N N . THR A 1 98 ? 0.119 -8.187 8.283 1.00 82.25 98 THR A N 1
ATOM 737 C CA . THR A 1 98 ? 0.336 -8.842 6.990 1.00 82.25 98 THR A CA 1
ATOM 738 C C . THR A 1 98 ? 1.795 -9.289 6.891 1.00 82.25 98 THR A C 1
ATOM 740 O O . THR A 1 98 ? 2.676 -8.439 6.769 1.00 82.25 98 THR A O 1
ATOM 743 N N . PRO A 1 99 ? 2.099 -10.602 6.934 1.00 75.19 99 PRO A N 1
ATOM 744 C CA . PRO A 1 99 ? 3.464 -11.070 6.730 1.00 75.19 99 PRO A CA 1
ATOM 745 C C . PRO A 1 99 ? 3.952 -10.668 5.337 1.00 75.19 99 PRO A C 1
ATOM 747 O O . PRO A 1 99 ? 3.172 -10.656 4.386 1.00 75.19 99 PRO A O 1
ATOM 750 N N . TYR A 1 100 ? 5.245 -10.370 5.224 1.00 66.81 100 TYR A N 1
ATOM 751 C CA . TYR A 1 100 ? 5.853 -9.936 3.972 1.00 66.81 100 TYR A CA 1
ATOM 752 C C . TYR A 1 100 ? 5.617 -10.972 2.860 1.00 66.81 100 TYR A C 1
ATOM 754 O O . TYR A 1 100 ? 6.121 -12.096 2.930 1.00 66.81 100 TYR A O 1
ATOM 762 N N . GLY A 1 101 ? 4.844 -10.597 1.842 1.00 57.09 101 GLY A N 1
ATOM 763 C CA . GLY A 1 101 ? 4.691 -11.354 0.607 1.00 57.09 101 GLY A CA 1
ATOM 764 C C . GLY A 1 101 ? 5.620 -10.769 -0.445 1.00 57.09 101 GLY A C 1
ATOM 765 O O . GLY A 1 101 ? 5.394 -9.658 -0.913 1.00 57.09 101 GLY A O 1
ATOM 766 N N . TRP A 1 102 ? 6.681 -11.485 -0.823 1.00 50.81 102 TRP A N 1
ATOM 767 C CA . TRP A 1 102 ? 7.532 -11.015 -1.914 1.00 50.81 102 TRP A CA 1
ATOM 768 C C . TRP A 1 102 ? 6.783 -11.194 -3.241 1.00 50.81 102 TRP A C 1
ATOM 770 O O . TRP A 1 102 ? 6.592 -12.317 -3.714 1.00 50.81 102 TRP A O 1
ATOM 780 N N . TYR A 1 103 ? 6.347 -10.092 -3.848 1.00 59.12 103 TYR A N 1
ATOM 781 C CA . TYR A 1 103 ? 6.010 -10.072 -5.270 1.00 59.12 103 TYR A CA 1
ATOM 782 C C . TYR A 1 103 ? 7.311 -9.945 -6.043 1.00 59.12 103 TYR A C 1
ATOM 784 O O . TYR A 1 103 ? 8.200 -9.194 -5.647 1.00 59.12 103 TYR A O 1
ATOM 792 N N . VAL A 1 104 ? 7.445 -10.672 -7.151 1.00 57.41 104 VAL A N 1
ATOM 793 C CA . VAL A 1 104 ? 8.573 -10.445 -8.060 1.00 57.41 104 VAL A CA 1
ATOM 794 C C . VAL A 1 104 ? 8.507 -8.973 -8.504 1.00 57.41 104 VAL A C 1
ATOM 796 O O . VAL A 1 104 ? 7.503 -8.593 -9.100 1.00 57.41 104 VAL A O 1
ATOM 799 N N . PRO A 1 105 ? 9.518 -8.136 -8.211 1.00 50.91 105 PRO A N 1
ATOM 800 C CA . PRO A 1 105 ? 9.376 -6.683 -8.315 1.00 50.91 105 PRO A CA 1
ATOM 801 C C . PRO A 1 105 ? 9.692 -6.147 -9.722 1.00 50.91 105 PRO A C 1
ATOM 803 O O . PRO A 1 105 ? 9.544 -4.959 -10.001 1.00 50.91 105 PRO A O 1
ATOM 806 N N . SER A 1 106 ? 10.182 -7.008 -10.622 1.00 52.00 106 SER A N 1
ATOM 807 C CA . SER A 1 106 ? 10.490 -6.667 -12.014 1.00 52.00 106 SER A CA 1
ATOM 808 C C . SER A 1 106 ? 10.650 -7.913 -12.900 1.00 52.00 106 SER A C 1
ATOM 810 O O . SER A 1 106 ? 10.783 -9.035 -12.415 1.00 52.00 106 SER A O 1
ATOM 812 N N . GLY A 1 107 ? 10.659 -7.724 -14.223 1.00 52.38 107 GLY A N 1
ATOM 813 C CA . GLY A 1 107 ? 10.874 -8.800 -15.200 1.00 52.38 107 GLY A CA 1
ATOM 814 C C . GLY A 1 107 ? 9.611 -9.593 -15.559 1.00 52.38 107 GLY A C 1
ATOM 815 O O . GLY A 1 107 ? 8.496 -9.197 -15.233 1.00 52.38 107 GLY A O 1
ATOM 816 N N . GLU A 1 108 ? 9.778 -10.715 -16.266 1.00 45.00 108 GLU A N 1
ATOM 817 C CA . GLU A 1 108 ? 8.662 -11.505 -16.829 1.00 45.00 108 GLU A CA 1
ATOM 818 C C . GLU A 1 108 ? 7.716 -12.111 -15.771 1.00 45.00 108 GLU A C 1
ATOM 820 O O . GLU A 1 108 ? 6.598 -12.492 -16.104 1.00 45.00 108 GLU A O 1
ATOM 825 N N . GLY A 1 109 ? 8.134 -12.168 -14.500 1.00 52.56 109 GLY A N 1
ATOM 826 C CA . GLY A 1 109 ? 7.323 -12.637 -13.373 1.00 52.56 109 GLY A CA 1
ATOM 827 C C . GLY A 1 109 ? 6.685 -11.531 -12.530 1.00 52.56 109 GLY A C 1
ATOM 828 O O . GLY A 1 109 ? 6.156 -11.855 -11.473 1.00 52.56 109 GLY A O 1
ATOM 829 N N . ASN A 1 110 ? 6.761 -10.258 -12.939 1.00 51.94 110 ASN A N 1
ATOM 830 C CA . ASN A 1 110 ? 6.332 -9.113 -12.129 1.00 51.94 110 ASN A CA 1
ATOM 831 C C . ASN A 1 110 ? 4.898 -9.281 -11.583 1.00 51.94 110 ASN A C 1
ATOM 833 O O . ASN A 1 110 ? 3.987 -9.614 -12.341 1.00 51.94 110 ASN A O 1
ATOM 837 N N . ASN A 1 111 ? 4.704 -9.048 -10.282 1.00 48.03 111 ASN A N 1
ATOM 838 C CA . ASN A 1 111 ? 3.452 -9.275 -9.535 1.00 48.03 111 ASN A CA 1
ATOM 839 C C . ASN A 1 111 ? 3.001 -10.734 -9.378 1.00 48.03 111 ASN A C 1
ATOM 841 O O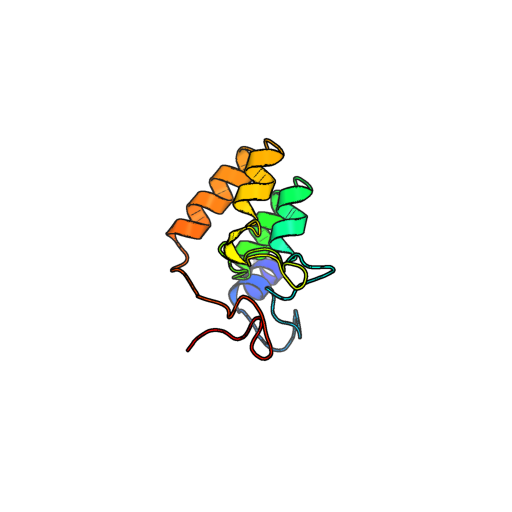 . ASN A 1 111 ? 1.938 -10.990 -8.814 1.00 48.03 111 ASN A O 1
ATOM 845 N N . ALA A 1 112 ? 3.793 -11.719 -9.805 1.00 56.47 112 ALA A N 1
ATOM 846 C CA . ALA A 1 112 ? 3.564 -13.083 -9.358 1.00 56.47 112 ALA A CA 1
ATOM 847 C C . ALA A 1 112 ? 3.883 -13.163 -7.860 1.00 56.47 112 ALA A C 1
ATOM 849 O O . ALA A 1 112 ? 4.976 -12.782 -7.428 1.00 56.47 112 ALA A O 1
ATOM 850 N N . LYS A 1 113 ? 2.931 -13.676 -7.070 1.00 53.34 113 LYS A N 1
ATOM 851 C CA . LYS A 1 113 ? 3.206 -14.102 -5.695 1.00 53.34 113 LYS A CA 1
ATOM 852 C C . LYS A 1 113 ? 4.337 -15.122 -5.754 1.00 53.34 113 LYS A C 1
ATOM 854 O O . LYS A 1 113 ? 4.200 -16.138 -6.438 1.00 53.34 113 LYS A O 1
ATOM 859 N N . ALA A 1 114 ? 5.450 -14.847 -5.079 1.00 48.44 114 ALA A N 1
ATOM 860 C CA . ALA A 1 114 ? 6.457 -15.870 -4.862 1.00 48.44 114 ALA A CA 1
ATOM 861 C C . ALA A 1 114 ? 5.823 -16.948 -3.967 1.00 48.44 114 ALA A C 1
ATOM 863 O O . ALA A 1 114 ? 5.538 -16.695 -2.796 1.00 48.44 114 ALA A O 1
ATOM 864 N N . PHE A 1 115 ? 5.515 -18.107 -4.552 1.00 48.56 115 PHE A N 1
ATOM 865 C CA . PHE A 1 115 ? 5.177 -19.326 -3.817 1.00 48.56 115 PHE A CA 1
ATOM 866 C C . PHE A 1 115 ? 6.459 -20.089 -3.490 1.00 48.56 115 PHE A C 1
ATOM 868 O O . PHE A 1 115 ? 7.321 -20.182 -4.397 1.00 48.56 115 PHE A O 1
#